Protein AF-A0AAW6ED41-F1 (afdb_monomer)

pLDDT: mean 78.86, std 17.62, range [35.34, 94.94]

Mean predicted aligned error: 12.75 Å

Ne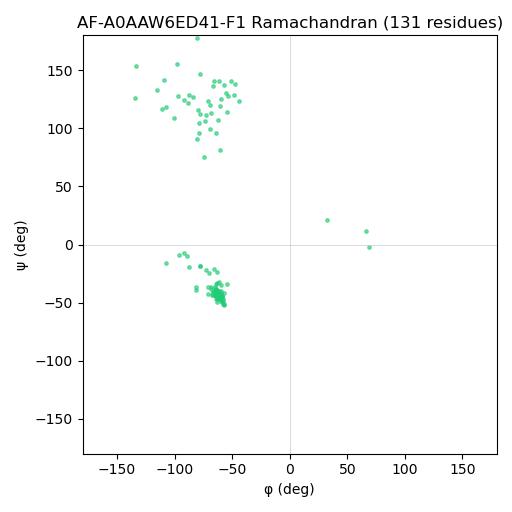arest PDB structures (foldseek):
  8qu6-assembly1_F  TM=4.668E-01  e=8.983E-01  Mycolicibacterium smegmatis MC2 155
  2f66-assembly3_A  TM=7.105E-01  e=5.025E+00  Saccharomyces cerevisiae
  6hgc-assembly1_A  TM=6.167E-01  e=3.519E+00  Drosophila melanogaster
  1us6-assembly1_A  TM=5.374E-01  e=2.945E+00  Agrobacterium tumefaciens
  4czz-assembly1_A  TM=2.402E-01  e=3.316E+00  Homo sapiens

InterPro domains:
  IPR053842 Mobilization protein NikA-like [PF21983] (11-79)

Secondary structure (DSSP, 8-state):
--PPP----------------HHHHHHHHHHHHHHT-S-HHHHHHHHHHH-------HHHHHHHHHHHHHHHHHHHHHHHHHHHHS---HHHHHHHHHHHHHHHHHHHHHHHHHHHSPPP---TTS-------

Organism: NCBI:txid1160721

Sequence (133 aa):
MKTRPKEDYEPRNIILNLRVNKEEAEWIEQKFQNSGMKSKSDFIRMMIFQGQIIKVSDNFVRDFRRKYTSVSNNINQIALRLNASGNIYAEDIAEIKNGVNVIWQQLKYFQSLLLRVKPSPTLEVLQRPKTED

Radius of gyration: 24.71 Å; Cα contacts (8 Å, |Δi|>4): 35; chains: 1; bounding box: 66×45×57 Å

Structure (mmCIF, N/CA/C/O backbone):
data_AF-A0AAW6ED41-F1
#
_entry.id   AF-A0AAW6ED41-F1
#
loop_
_atom_site.group_PDB
_atom_site.id
_atom_site.type_symbol
_atom_site.label_atom_id
_atom_site.label_alt_id
_atom_site.label_comp_id
_atom_site.label_asym_id
_atom_site.label_entity_id
_atom_site.label_seq_id
_atom_site.pdbx_PDB_ins_code
_atom_site.Cartn_x
_atom_site.Cartn_y
_atom_site.Cartn_z
_atom_site.occupancy
_atom_site.B_iso_or_equiv
_atom_site.auth_seq_id
_atom_site.auth_comp_id
_atom_site.auth_asym_id
_atom_site.auth_atom_id
_atom_site.pdbx_PDB_model_num
ATOM 1 N N . MET A 1 1 ? -40.967 29.659 17.573 1.00 38.81 1 MET A N 1
ATOM 2 C CA . MET A 1 1 ? -39.978 28.900 16.775 1.00 38.81 1 MET A CA 1
ATOM 3 C C . MET A 1 1 ? -40.465 27.466 16.648 1.00 38.81 1 MET A C 1
ATOM 5 O O . MET A 1 1 ? -40.665 26.829 17.671 1.00 38.81 1 MET A O 1
ATOM 9 N N . LYS A 1 2 ? -40.739 26.980 15.431 1.00 37.16 2 LYS A N 1
ATOM 10 C CA . LYS A 1 2 ? -41.094 25.571 15.201 1.00 37.16 2 LYS A CA 1
ATOM 11 C C . LYS A 1 2 ? -39.800 24.755 15.238 1.00 37.16 2 LYS A C 1
ATOM 13 O O . LYS A 1 2 ? -38.947 24.949 14.377 1.00 37.16 2 LYS A O 1
ATOM 18 N N . THR A 1 3 ? -39.622 23.899 16.238 1.00 44.66 3 THR A N 1
ATOM 19 C CA . THR A 1 3 ? -38.522 22.932 16.252 1.00 44.66 3 THR A CA 1
ATOM 20 C C . THR A 1 3 ? -38.803 21.864 15.193 1.00 44.66 3 THR A C 1
ATOM 22 O O . THR A 1 3 ? -39.873 21.259 15.170 1.00 44.66 3 THR A O 1
ATOM 25 N N . ARG A 1 4 ? -37.864 21.692 14.258 1.00 40.44 4 ARG A N 1
ATOM 26 C CA . ARG A 1 4 ? -37.894 20.645 13.225 1.00 40.44 4 ARG A CA 1
ATOM 27 C C . ARG A 1 4 ? -37.880 19.265 13.914 1.00 40.44 4 ARG A C 1
ATOM 29 O O . ARG A 1 4 ? -37.163 19.133 14.910 1.00 40.44 4 ARG A O 1
ATOM 36 N N . PRO A 1 5 ? -38.637 18.259 13.434 1.00 44.03 5 PRO A N 1
ATOM 37 C CA . PRO A 1 5 ? -38.603 16.922 14.019 1.00 44.03 5 PRO A CA 1
ATOM 38 C C . PRO A 1 5 ? -37.179 16.366 13.917 1.00 44.03 5 PRO A C 1
ATOM 40 O O . PRO A 1 5 ? -36.578 16.381 12.843 1.00 44.03 5 PRO A O 1
ATOM 43 N N . LYS A 1 6 ? -36.620 15.947 15.055 1.00 51.19 6 LYS A N 1
ATOM 44 C CA . LYS A 1 6 ? -35.391 15.156 15.084 1.00 51.19 6 LYS A CA 1
ATOM 45 C C . LYS A 1 6 ? -35.765 13.801 14.494 1.00 51.19 6 LYS A C 1
ATOM 47 O O . LYS A 1 6 ? -36.586 13.117 15.092 1.00 51.19 6 LYS A O 1
ATOM 52 N N . GLU A 1 7 ? -35.221 13.457 13.328 1.00 53.19 7 GLU A N 1
ATOM 53 C CA . GLU A 1 7 ? -35.193 12.061 12.878 1.00 53.19 7 GLU A CA 1
ATOM 54 C C . GLU A 1 7 ? -34.701 11.195 14.043 1.00 53.19 7 GLU A C 1
ATOM 56 O O . GLU A 1 7 ? -33.803 11.622 14.779 1.00 53.19 7 GLU A O 1
ATOM 61 N N . ASP A 1 8 ? -35.336 10.040 14.246 1.00 46.28 8 ASP A N 1
ATOM 62 C CA . ASP A 1 8 ? -35.112 9.128 15.368 1.00 46.28 8 ASP A CA 1
ATOM 63 C C . ASP A 1 8 ? -33.660 8.620 15.389 1.00 46.28 8 ASP A C 1
ATOM 65 O O . ASP A 1 8 ? -33.326 7.542 14.904 1.00 46.28 8 ASP A O 1
ATOM 69 N N . TYR A 1 9 ? -32.756 9.435 15.927 1.00 58.22 9 TYR A N 1
ATOM 70 C CA . TYR A 1 9 ? -31.359 9.081 16.102 1.00 58.22 9 TYR A CA 1
ATOM 71 C C . TYR A 1 9 ? -31.251 8.198 17.339 1.00 58.22 9 TYR A C 1
ATOM 73 O O . TYR A 1 9 ? -31.313 8.694 18.468 1.00 58.22 9 TYR A O 1
ATOM 81 N N . GLU A 1 10 ? -31.076 6.892 17.139 1.00 72.12 10 GLU A N 1
ATOM 82 C CA . GLU A 1 10 ? -30.763 5.996 18.246 1.00 72.12 10 GLU A CA 1
ATOM 83 C C . GLU A 1 10 ? -29.438 6.431 18.904 1.00 72.12 10 GLU A C 1
ATOM 85 O O . GLU A 1 10 ? -28.384 6.477 18.252 1.00 72.12 10 GLU A O 1
ATOM 90 N N . PRO A 1 11 ? -29.450 6.789 20.200 1.00 76.00 11 PRO A N 1
ATOM 91 C CA . PRO A 1 11 ? -28.243 7.206 20.890 1.00 76.00 11 PRO A CA 1
ATOM 92 C C . PRO A 1 11 ? -27.252 6.038 20.992 1.00 76.00 11 PRO A C 1
ATOM 94 O O . PRO A 1 11 ? -27.616 4.890 21.246 1.00 76.00 11 PRO A O 1
ATOM 97 N N . ARG A 1 12 ? -25.959 6.338 20.808 1.00 75.69 12 ARG A N 1
ATOM 98 C CA . ARG A 1 12 ? -24.866 5.350 20.845 1.00 75.69 12 ARG A CA 1
ATOM 99 C C . ARG A 1 12 ? -24.570 4.927 22.290 1.00 75.69 12 ARG A C 1
ATOM 101 O O . ARG A 1 12 ? -23.577 5.355 22.869 1.00 75.69 12 ARG A O 1
ATOM 108 N N . ASN A 1 13 ? -25.442 4.093 22.854 1.00 85.06 13 ASN A N 1
ATOM 109 C CA . ASN A 1 13 ? -25.407 3.671 24.261 1.00 85.06 13 ASN A CA 1
ATOM 110 C C . ASN A 1 13 ? -24.605 2.382 24.508 1.00 85.06 13 ASN A C 1
ATOM 112 O O . ASN A 1 13 ? -24.395 1.995 25.655 1.00 85.06 13 ASN A O 1
ATOM 116 N N . ILE A 1 14 ? -24.154 1.707 23.448 1.00 84.12 14 ILE A N 1
ATOM 117 C CA . ILE A 1 14 ? -23.364 0.476 23.549 1.00 84.12 14 ILE A CA 1
ATOM 118 C C . ILE A 1 14 ? -21.877 0.836 23.637 1.00 84.12 14 ILE A C 1
ATOM 120 O O . ILE A 1 14 ? -21.327 1.472 22.736 1.00 84.12 14 ILE A O 1
ATOM 124 N N . ILE A 1 15 ? -21.221 0.402 24.715 1.00 86.56 15 ILE A N 1
ATOM 125 C CA . ILE A 1 15 ? -19.785 0.597 24.943 1.00 86.56 15 ILE A CA 1
ATOM 126 C C . ILE A 1 15 ? -19.029 -0.662 24.509 1.00 86.56 15 ILE A C 1
ATOM 128 O O . ILE A 1 15 ? -19.330 -1.764 24.961 1.00 86.56 15 ILE A O 1
ATOM 132 N N . LEU A 1 16 ? -18.011 -0.490 23.662 1.00 85.12 16 LEU A N 1
ATOM 133 C CA . LEU A 1 16 ? -17.068 -1.543 23.284 1.00 85.12 16 LEU A CA 1
ATOM 134 C C . LEU A 1 16 ? -15.718 -1.272 23.953 1.00 85.12 16 LEU A C 1
ATOM 136 O O . LEU A 1 16 ? -15.087 -0.251 23.686 1.00 85.12 16 LEU A O 1
ATOM 140 N N . ASN A 1 17 ? -15.271 -2.189 24.813 1.00 89.12 17 ASN A N 1
ATOM 141 C CA . ASN A 1 17 ? -13.979 -2.088 25.492 1.00 89.12 17 ASN A CA 1
ATOM 142 C C . ASN A 1 17 ? -12.891 -2.800 24.682 1.00 89.12 17 ASN A C 1
ATOM 144 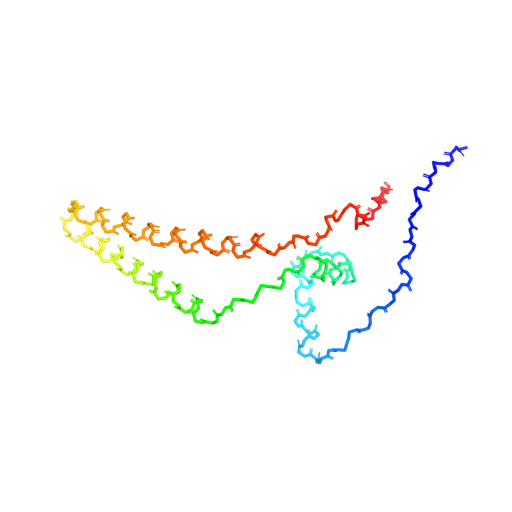O O . ASN A 1 17 ? -13.004 -3.995 24.409 1.00 89.12 17 ASN A O 1
ATOM 148 N N . LEU A 1 18 ? -11.815 -2.084 24.351 1.00 88.19 18 LEU A N 1
ATOM 149 C CA . LEU A 1 18 ? -10.636 -2.628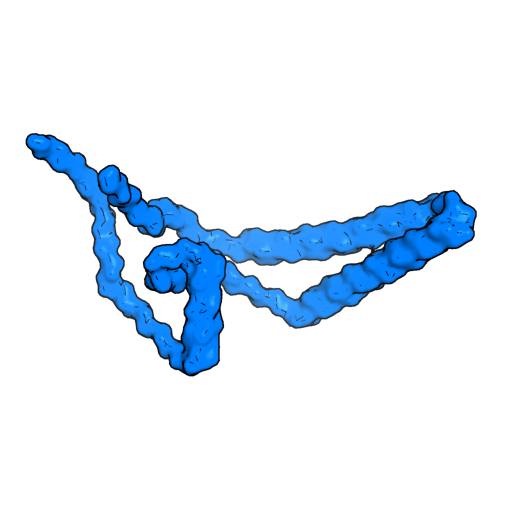 23.679 1.00 88.19 18 LEU A CA 1
AT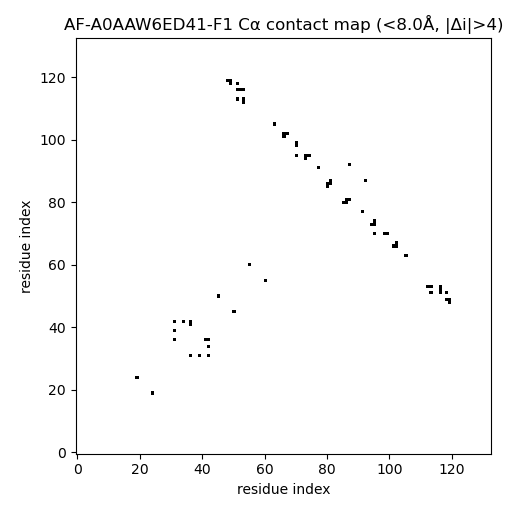OM 150 C C . LEU A 1 18 ? -9.456 -2.630 24.657 1.00 88.19 18 LEU A C 1
ATOM 152 O O . LEU A 1 18 ? -9.026 -1.573 25.115 1.00 88.19 18 LEU A O 1
ATOM 156 N N . ARG A 1 19 ? -8.938 -3.817 24.984 1.00 92.12 19 ARG A N 1
ATOM 157 C CA . ARG A 1 19 ? -7.691 -3.953 25.747 1.00 92.12 19 ARG A CA 1
ATOM 158 C C . ARG A 1 19 ? -6.521 -3.938 24.769 1.00 92.12 19 ARG A C 1
ATOM 160 O O . ARG A 1 19 ? -6.537 -4.705 23.815 1.00 92.12 19 ARG A O 1
ATOM 167 N N . VAL A 1 20 ? -5.542 -3.079 25.026 1.00 92.31 20 VAL A N 1
ATOM 168 C CA . VAL A 1 20 ? -4.322 -2.929 24.225 1.00 92.31 20 VAL A CA 1
ATOM 169 C C . VAL A 1 20 ? -3.112 -2.878 25.144 1.00 92.31 20 VAL A C 1
ATOM 171 O O . VAL A 1 20 ? -3.225 -2.472 26.305 1.00 92.31 20 VAL A O 1
ATOM 174 N N . ASN A 1 21 ? -1.957 -3.280 24.630 1.00 94.56 21 ASN A N 1
ATOM 175 C CA . ASN A 1 21 ? -0.680 -3.027 25.283 1.00 94.56 21 ASN A CA 1
ATOM 176 C C . ASN A 1 21 ? -0.190 -1.588 24.991 1.00 94.56 21 ASN A C 1
ATOM 178 O O . ASN A 1 21 ? -0.842 -0.814 24.284 1.00 94.56 21 ASN A O 1
ATOM 182 N N . LYS A 1 22 ? 0.955 -1.201 25.566 1.00 94.25 22 LYS A N 1
ATOM 183 C CA . LYS A 1 22 ? 1.493 0.161 25.420 1.00 94.25 22 LYS A CA 1
ATOM 184 C C . LYS A 1 22 ? 1.874 0.498 23.970 1.00 94.25 22 LYS A C 1
ATOM 186 O O . LYS A 1 22 ? 1.562 1.587 23.504 1.00 94.25 22 LYS A O 1
ATOM 191 N N . GLU A 1 23 ? 2.498 -0.438 23.263 1.00 93.06 23 GLU A N 1
ATOM 192 C CA . GLU A 1 23 ? 2.957 -0.256 21.880 1.00 93.06 23 GLU A CA 1
ATOM 193 C C . GLU A 1 23 ? 1.774 -0.121 20.905 1.00 93.06 23 GLU A C 1
ATOM 195 O O . GLU A 1 23 ? 1.717 0.796 20.088 1.00 93.06 23 GLU A O 1
ATOM 200 N N . GLU A 1 24 ? 0.754 -0.965 21.062 1.00 88.88 24 GLU A N 1
ATOM 201 C CA . GLU A 1 24 ? -0.495 -0.897 20.303 1.00 88.88 24 GLU A CA 1
ATOM 202 C C . GLU A 1 24 ? -1.231 0.430 20.539 1.00 88.88 24 GLU A C 1
ATOM 204 O O . GLU A 1 24 ? -1.766 1.022 19.597 1.00 88.88 24 GLU A O 1
ATOM 209 N N . ALA A 1 25 ? -1.241 0.930 21.780 1.00 91.00 25 ALA A N 1
ATOM 210 C CA . ALA A 1 25 ? -1.834 2.224 22.107 1.00 91.00 25 ALA A CA 1
ATOM 211 C C . ALA A 1 25 ? -1.103 3.389 21.417 1.00 91.00 25 ALA A C 1
ATOM 213 O O . ALA A 1 25 ? -1.764 4.302 20.912 1.00 91.00 25 ALA A O 1
ATOM 214 N N . GLU A 1 26 ? 0.231 3.340 21.355 1.00 93.19 26 GLU A N 1
ATOM 215 C CA . GLU A 1 26 ? 1.055 4.323 20.643 1.00 93.19 26 GLU A CA 1
ATOM 216 C C . GLU A 1 26 ? 0.786 4.291 19.132 1.00 93.19 26 GLU A C 1
ATOM 218 O O . GLU A 1 26 ? 0.582 5.344 18.524 1.00 93.19 26 GLU A O 1
ATOM 223 N N . TRP A 1 27 ? 0.677 3.109 18.518 1.00 91.44 27 TRP A N 1
ATOM 224 C CA . TRP A 1 27 ? 0.320 2.994 17.098 1.00 91.44 27 TRP A CA 1
ATOM 225 C C . TRP A 1 27 ? -1.077 3.533 16.790 1.00 91.44 27 TRP A C 1
ATOM 227 O O . TRP A 1 27 ? -1.270 4.205 15.774 1.00 91.44 27 TRP A O 1
ATOM 237 N N . ILE A 1 28 ? -2.064 3.256 17.649 1.00 89.88 28 ILE A N 1
ATOM 238 C CA . ILE A 1 28 ? -3.420 3.802 17.494 1.00 89.88 28 ILE A CA 1
ATOM 239 C C . ILE A 1 28 ? -3.385 5.329 17.578 1.00 89.88 28 ILE A C 1
ATOM 241 O O . ILE A 1 28 ? -4.051 5.993 16.785 1.00 89.88 28 ILE A O 1
ATOM 245 N N . GLU A 1 29 ? -2.606 5.885 18.507 1.00 90.75 29 GLU A N 1
ATOM 246 C CA . GLU A 1 29 ? -2.462 7.332 18.658 1.00 90.75 29 GLU A CA 1
ATOM 247 C C . GLU A 1 29 ? -1.810 7.967 17.429 1.00 90.75 29 GLU A C 1
ATOM 249 O O . GLU A 1 29 ? -2.354 8.915 16.873 1.00 90.75 29 GLU A O 1
ATOM 254 N N . GLN A 1 30 ? -0.714 7.399 16.924 1.00 91.81 30 GLN A N 1
ATOM 255 C CA . GLN A 1 30 ? -0.062 7.891 15.707 1.00 91.81 30 GLN A CA 1
ATOM 256 C C . GLN A 1 30 ? -1.010 7.870 14.503 1.00 91.81 30 GLN A C 1
ATOM 258 O O . GLN A 1 30 ? -1.099 8.847 13.757 1.00 91.81 30 GLN A O 1
ATOM 263 N N . LYS A 1 31 ? -1.767 6.780 14.317 1.00 89.44 31 LYS A N 1
ATOM 264 C CA . LYS A 1 31 ? -2.751 6.693 13.228 1.00 89.44 31 LYS A CA 1
ATOM 265 C C . LYS A 1 31 ? -3.889 7.695 13.396 1.00 89.44 31 LYS A C 1
ATOM 267 O O . LYS A 1 31 ? -4.347 8.251 12.400 1.00 89.44 31 LYS A O 1
ATOM 272 N N . PHE A 1 32 ? -4.324 7.941 14.629 1.00 90.25 32 PHE A N 1
ATOM 273 C CA . PHE A 1 32 ? -5.321 8.961 14.924 1.00 90.25 32 PHE A CA 1
ATOM 274 C C . PHE A 1 32 ? -4.808 10.362 14.569 1.00 90.25 32 PHE A C 1
ATOM 276 O O . PHE A 1 32 ? -5.483 11.067 13.820 1.00 90.25 32 PHE A O 1
ATOM 283 N N . GLN A 1 33 ? -3.603 10.735 15.007 1.00 90.56 33 GLN A N 1
ATOM 284 C CA . GLN A 1 33 ? -3.004 12.039 14.695 1.00 90.56 33 GLN A CA 1
ATOM 285 C C . GLN A 1 33 ? -2.848 12.246 13.182 1.00 90.56 33 GLN A C 1
ATOM 287 O O . GLN A 1 33 ? -3.249 13.278 12.646 1.00 90.56 33 GLN A O 1
ATOM 292 N N . ASN A 1 34 ? -2.383 11.219 12.466 1.00 88.38 34 ASN A N 1
ATOM 293 C CA . ASN A 1 34 ? -2.246 11.262 11.009 1.00 88.38 34 ASN A CA 1
ATOM 294 C C . ASN A 1 34 ? -3.590 11.369 10.268 1.00 88.38 34 ASN A C 1
ATOM 296 O O . ASN A 1 34 ? -3.618 11.782 9.111 1.00 88.38 34 ASN A O 1
ATOM 300 N N . SER A 1 35 ? -4.704 10.988 10.901 1.00 85.62 35 SER A N 1
ATOM 301 C CA . SER A 1 35 ? -6.029 11.032 10.275 1.00 85.62 35 SER A CA 1
ATOM 302 C C . SER A 1 35 ? -6.652 12.432 10.228 1.00 85.62 35 SER A C 1
ATOM 304 O O . SER A 1 35 ? -7.604 12.643 9.479 1.00 85.62 35 SER A O 1
ATOM 306 N N . GLY A 1 36 ? -6.171 13.374 11.050 1.00 85.62 36 GLY A N 1
ATOM 307 C CA . GLY A 1 36 ? -6.750 14.718 11.175 1.00 85.62 36 GLY A CA 1
ATOM 308 C C . GLY A 1 36 ? -8.164 14.759 11.776 1.00 85.62 36 GLY A C 1
ATOM 309 O O . GLY A 1 36 ? -8.839 15.788 11.710 1.00 85.62 36 GLY A O 1
ATOM 310 N N . MET A 1 37 ? -8.654 13.653 12.349 1.00 86.25 37 MET A N 1
ATOM 311 C CA . MET A 1 37 ? -9.987 13.590 12.950 1.00 86.25 37 MET A CA 1
ATOM 312 C C . MET A 1 37 ? -10.026 14.254 14.329 1.00 86.25 37 MET A C 1
ATOM 314 O O . MET A 1 37 ? -9.097 14.156 15.119 1.00 86.25 37 MET A O 1
ATOM 318 N N . LYS A 1 38 ? -11.163 14.874 14.668 1.00 85.69 38 LYS A N 1
ATOM 319 C CA . LYS A 1 38 ? -11.341 15.590 15.946 1.00 85.69 38 LYS A CA 1
ATOM 320 C C . LYS A 1 38 ? -11.589 14.675 17.152 1.00 85.69 38 LYS A C 1
ATOM 322 O O . LYS A 1 38 ? -11.474 15.116 18.289 1.00 85.69 38 LYS A O 1
ATOM 327 N N . SER A 1 39 ? -11.991 13.422 16.930 1.00 87.38 39 SER A N 1
ATOM 328 C CA . SER A 1 39 ? -12.335 12.487 18.006 1.00 87.38 39 SER A CA 1
ATOM 329 C C . SER A 1 39 ? -11.716 11.121 17.767 1.00 87.38 39 SER A C 1
ATOM 331 O O . SER A 1 39 ? -11.973 10.483 16.745 1.00 87.38 39 SER A O 1
ATOM 333 N N . LYS A 1 40 ? -10.978 10.631 18.766 1.00 87.06 40 LYS A N 1
ATOM 334 C CA . LYS A 1 40 ? -10.408 9.281 18.767 1.00 87.06 40 LYS A CA 1
ATOM 335 C C . LYS A 1 40 ? -11.490 8.203 18.664 1.00 87.06 40 LYS A C 1
ATOM 337 O O . LYS A 1 40 ? -11.305 7.212 17.969 1.00 87.06 40 LYS A O 1
ATOM 342 N N . SER A 1 41 ? -12.657 8.425 19.272 1.00 85.75 41 SER A N 1
ATOM 343 C CA . SER A 1 41 ? -13.804 7.516 19.162 1.00 85.75 41 SER A CA 1
ATOM 344 C C . SER A 1 41 ? -14.409 7.502 17.757 1.00 85.75 41 SER A C 1
ATOM 346 O O . SER A 1 41 ? -14.841 6.447 17.299 1.00 85.75 41 SER A O 1
ATOM 348 N N . ASP A 1 42 ? -14.449 8.650 17.068 1.00 83.88 42 ASP A N 1
ATOM 349 C CA . ASP A 1 42 ? -14.870 8.704 15.661 1.00 83.88 42 ASP A CA 1
ATOM 350 C C . ASP A 1 42 ? -13.870 7.985 14.765 1.00 83.88 42 ASP A C 1
ATOM 352 O O . ASP A 1 42 ? -14.288 7.169 13.950 1.00 83.88 42 ASP A O 1
ATOM 356 N N . PHE A 1 43 ? -12.574 8.199 14.987 1.00 87.69 43 PHE A N 1
ATOM 357 C CA . PHE A 1 43 ? -11.510 7.491 14.284 1.00 87.69 43 PHE A CA 1
ATOM 358 C C . PHE A 1 43 ? -11.598 5.974 14.468 1.00 87.69 43 PHE A C 1
ATOM 360 O O . PHE A 1 43 ? -11.643 5.242 13.485 1.00 87.69 43 PHE A O 1
ATOM 367 N N . ILE A 1 44 ? -11.699 5.491 15.709 1.00 87.31 44 ILE A N 1
ATOM 368 C CA . ILE A 1 44 ? -11.793 4.054 15.996 1.00 87.31 44 ILE A CA 1
ATOM 369 C C . ILE A 1 44 ? -13.054 3.458 15.363 1.00 87.31 44 ILE A C 1
ATOM 371 O O . ILE A 1 44 ? -12.975 2.415 14.723 1.00 87.31 44 ILE A O 1
ATOM 375 N N . ARG A 1 45 ? -14.211 4.125 15.476 1.00 84.19 45 ARG A N 1
ATOM 376 C CA . ARG A 1 45 ? -15.444 3.662 14.821 1.00 84.19 45 ARG A CA 1
ATOM 377 C C . ARG A 1 45 ? -15.296 3.634 13.306 1.00 84.19 45 ARG A C 1
ATOM 379 O O . ARG A 1 45 ? -15.674 2.644 12.692 1.00 84.19 45 ARG A O 1
ATOM 386 N N . MET A 1 46 ? -14.715 4.676 12.715 1.00 82.62 46 MET A N 1
ATOM 387 C CA . MET A 1 46 ? -14.453 4.730 11.281 1.00 82.62 46 MET A CA 1
ATOM 388 C C . MET A 1 46 ? -13.566 3.557 10.857 1.00 82.62 46 MET A C 1
ATOM 390 O O . MET A 1 46 ? -13.920 2.841 9.934 1.00 82.62 46 MET A O 1
ATOM 394 N N . MET A 1 47 ? -12.485 3.285 11.587 1.00 84.12 47 MET A N 1
ATOM 395 C CA . MET A 1 47 ? -11.585 2.167 11.304 1.00 84.12 47 MET A CA 1
ATOM 396 C C . MET A 1 47 ? -12.244 0.795 11.480 1.00 84.12 47 MET A C 1
ATOM 398 O O . MET A 1 47 ? -11.977 -0.097 10.684 1.00 84.12 47 MET A O 1
ATOM 402 N N . ILE A 1 48 ? -13.101 0.607 12.487 1.00 82.44 48 ILE A N 1
ATOM 403 C CA . ILE A 1 48 ? -13.801 -0.667 12.720 1.00 82.44 48 ILE A CA 1
ATOM 404 C C . ILE A 1 48 ? -14.875 -0.906 11.653 1.00 82.44 48 ILE A C 1
ATOM 406 O O . ILE A 1 48 ? -14.998 -2.019 11.151 1.00 82.44 48 ILE A O 1
ATOM 410 N N . PHE A 1 49 ? -15.642 0.124 11.287 1.00 76.88 49 PHE A N 1
ATOM 411 C CA . PHE A 1 49 ? -16.730 -0.014 10.317 1.00 76.88 49 PHE A CA 1
ATOM 412 C C . PHE A 1 49 ? -16.251 0.027 8.864 1.00 76.88 49 PHE A C 1
ATOM 414 O O . PHE A 1 49 ? -16.799 -0.695 8.038 1.00 76.88 49 PHE A O 1
ATOM 421 N N . GLN A 1 50 ? -15.240 0.836 8.536 1.00 70.12 50 GLN A N 1
ATOM 422 C CA . GLN A 1 50 ? -14.664 0.909 7.185 1.00 70.12 50 GLN A CA 1
ATOM 423 C C . GLN A 1 50 ? -13.545 -0.106 6.955 1.00 70.12 50 GLN A C 1
ATOM 425 O O . GLN A 1 50 ? -13.199 -0.378 5.806 1.00 70.12 50 GLN A O 1
ATOM 430 N N . GLY A 1 51 ? -12.951 -0.647 8.020 1.00 64.75 51 GLY A N 1
ATOM 431 C CA . GLY A 1 51 ? -11.829 -1.569 7.930 1.00 64.75 51 GLY A CA 1
ATOM 432 C C . GLY A 1 51 ? -12.212 -2.843 7.189 1.00 64.75 51 GLY A C 1
ATOM 433 O O . GLY A 1 51 ? -12.899 -3.709 7.721 1.00 64.75 51 GLY A O 1
ATOM 434 N N . GLN A 1 52 ? -11.725 -2.987 5.960 1.00 66.38 52 GLN A N 1
ATOM 435 C CA . GLN A 1 52 ? -11.789 -4.251 5.242 1.00 66.38 52 GLN A CA 1
ATOM 436 C C . GLN A 1 52 ? -10.667 -5.163 5.748 1.00 66.38 52 GLN A C 1
ATOM 438 O O . GLN A 1 52 ? -9.484 -4.870 5.572 1.00 66.38 52 GLN A O 1
ATOM 443 N N . ILE A 1 53 ? -11.025 -6.289 6.370 1.00 65.94 53 ILE A N 1
ATOM 444 C CA . ILE A 1 53 ? -10.049 -7.327 6.721 1.00 65.94 53 ILE A CA 1
ATOM 445 C C . ILE A 1 53 ? -9.758 -8.133 5.456 1.00 65.94 53 ILE A C 1
ATOM 447 O O . ILE A 1 53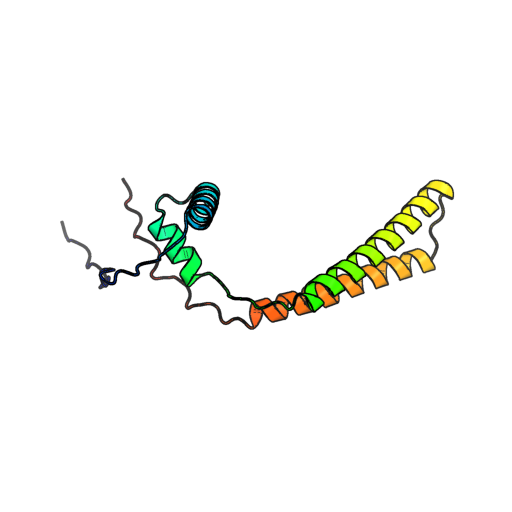 ? -10.493 -9.054 5.101 1.00 65.94 53 ILE A O 1
ATOM 451 N N . ILE A 1 54 ? -8.680 -7.777 4.761 1.00 66.31 54 ILE A N 1
ATOM 452 C CA . ILE A 1 54 ? -8.226 -8.507 3.577 1.00 66.31 54 ILE A CA 1
ATOM 453 C C . ILE A 1 54 ? -7.074 -9.411 3.994 1.00 66.31 54 ILE A C 1
ATOM 455 O O . ILE A 1 54 ? -5.961 -8.956 4.259 1.00 66.31 54 ILE A O 1
ATOM 459 N N . LYS A 1 55 ? -7.331 -10.719 4.031 1.00 68.88 55 LYS A N 1
ATOM 460 C CA . LYS A 1 55 ? -6.274 -11.708 4.241 1.00 68.88 55 LYS A CA 1
ATOM 461 C C . LYS A 1 55 ? -5.548 -11.942 2.921 1.00 68.88 55 LYS A C 1
ATOM 463 O O . LYS A 1 55 ? -5.936 -12.791 2.122 1.00 68.88 55 LYS A O 1
ATOM 468 N N . VAL A 1 56 ? -4.498 -11.167 2.685 1.00 73.00 56 VAL A N 1
ATOM 469 C CA . VAL A 1 56 ? -3.568 -11.427 1.586 1.00 73.00 56 VAL A CA 1
ATOM 470 C C . VAL A 1 56 ? -2.550 -12.454 2.071 1.00 73.00 56 VAL A C 1
ATOM 472 O O . VAL A 1 56 ? -1.940 -12.270 3.117 1.00 73.00 56 VAL A O 1
ATOM 475 N N . SER A 1 57 ? -2.365 -13.553 1.341 1.00 78.88 57 SER A N 1
ATOM 476 C CA . SER A 1 57 ? -1.296 -14.503 1.666 1.00 78.88 57 SER A CA 1
ATOM 477 C C . SER A 1 57 ? 0.076 -13.859 1.436 1.00 78.88 57 SER A C 1
ATOM 479 O O . SER A 1 57 ? 0.288 -13.283 0.366 1.00 78.88 57 SER A 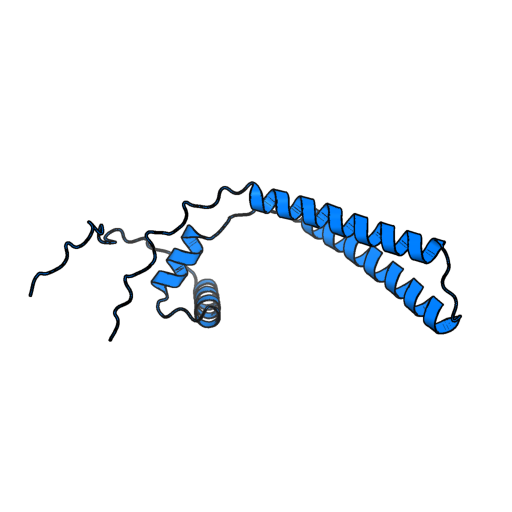O 1
ATOM 481 N N . ASP A 1 58 ? 1.029 -14.049 2.349 1.00 82.69 58 ASP A N 1
ATOM 482 C CA . ASP A 1 58 ? 2.411 -13.556 2.194 1.00 82.69 58 ASP A CA 1
ATOM 483 C C . ASP A 1 58 ? 3.063 -14.020 0.884 1.00 82.69 58 ASP A C 1
ATOM 485 O O . ASP A 1 58 ? 3.821 -13.284 0.252 1.00 82.69 58 ASP A O 1
ATOM 489 N N . ASN A 1 59 ? 2.716 -15.229 0.429 1.00 85.44 59 ASN A N 1
ATOM 490 C CA . ASN A 1 59 ? 3.169 -15.777 -0.848 1.00 85.44 59 ASN A CA 1
ATOM 491 C C . ASN A 1 59 ? 2.756 -14.885 -2.029 1.00 85.44 59 ASN A C 1
ATOM 493 O O . ASN A 1 59 ? 3.590 -14.565 -2.870 1.00 85.44 59 ASN A O 1
ATOM 497 N N . PHE A 1 60 ? 1.506 -14.414 -2.049 1.00 82.81 60 PHE A N 1
ATOM 498 C CA . PHE A 1 60 ? 1.010 -13.514 -3.091 1.00 82.81 60 PHE A CA 1
ATOM 499 C C . PHE A 1 60 ? 1.785 -12.190 -3.117 1.00 82.81 60 PHE A C 1
ATOM 501 O O . PHE A 1 60 ? 2.209 -11.749 -4.184 1.00 82.81 60 PHE A O 1
ATOM 508 N N . VAL A 1 61 ? 2.012 -11.577 -1.950 1.00 85.81 61 VAL A N 1
ATOM 509 C CA . VAL A 1 61 ? 2.761 -10.311 -1.846 1.00 85.81 61 VAL A CA 1
ATOM 510 C C . VAL A 1 61 ? 4.205 -10.500 -2.311 1.00 85.81 61 VAL A C 1
ATOM 512 O O . VAL A 1 61 ? 4.739 -9.680 -3.061 1.00 85.81 61 VAL A O 1
ATOM 515 N N . ARG A 1 62 ? 4.837 -11.608 -1.914 1.00 89.19 62 ARG A N 1
ATOM 516 C CA . ARG A 1 62 ? 6.203 -11.944 -2.323 1.00 89.19 62 ARG A CA 1
ATOM 517 C C . ARG A 1 62 ? 6.309 -12.167 -3.831 1.00 89.19 62 ARG A C 1
ATOM 519 O O . ARG A 1 62 ? 7.249 -11.670 -4.448 1.00 89.19 62 ARG A O 1
ATOM 526 N N . ASP A 1 63 ? 5.357 -12.874 -4.428 1.00 88.06 63 ASP A N 1
ATOM 527 C CA . ASP A 1 63 ? 5.361 -13.157 -5.864 1.00 88.06 63 ASP A CA 1
ATOM 528 C C . ASP A 1 63 ? 5.059 -11.908 -6.698 1.00 88.06 63 ASP A C 1
ATOM 530 O O . ASP A 1 63 ? 5.681 -11.703 -7.742 1.00 88.06 63 ASP A O 1
ATOM 534 N N . PHE A 1 64 ? 4.165 -11.036 -6.219 1.00 88.88 64 PHE A N 1
ATOM 535 C CA . PHE A 1 64 ? 3.960 -9.703 -6.787 1.00 88.88 64 PHE A CA 1
ATOM 536 C C . PHE A 1 64 ? 5.259 -8.896 -6.786 1.00 88.88 64 PHE A C 1
ATOM 538 O O . PHE A 1 64 ? 5.693 -8.416 -7.832 1.00 88.88 64 PHE A O 1
ATOM 545 N N . ARG A 1 65 ? 5.937 -8.822 -5.633 1.00 91.00 65 ARG A N 1
ATOM 546 C CA . ARG A 1 65 ? 7.208 -8.100 -5.506 1.00 91.00 65 ARG A CA 1
ATOM 547 C C . ARG A 1 65 ? 8.271 -8.643 -6.459 1.00 91.00 65 ARG A C 1
ATOM 549 O O . ARG A 1 65 ? 8.936 -7.858 -7.124 1.00 91.00 65 ARG A O 1
ATOM 556 N N . ARG A 1 66 ? 8.413 -9.969 -6.563 1.00 92.06 66 ARG A N 1
ATOM 557 C CA . ARG A 1 66 ? 9.372 -10.613 -7.479 1.00 92.06 66 ARG A CA 1
ATOM 558 C C . ARG A 1 66 ? 9.124 -10.226 -8.936 1.00 92.06 66 ARG A C 1
ATOM 560 O O . ARG A 1 66 ? 10.058 -9.815 -9.620 1.00 92.06 66 ARG A O 1
ATOM 567 N N . LYS A 1 67 ? 7.875 -10.329 -9.398 1.00 90.56 67 LYS A N 1
ATOM 568 C CA . LYS A 1 67 ? 7.496 -9.972 -10.773 1.00 90.56 67 LYS A CA 1
ATOM 569 C C . LYS A 1 67 ? 7.708 -8.488 -11.047 1.00 90.56 67 LYS A C 1
ATOM 571 O O . LYS A 1 67 ? 8.304 -8.148 -12.064 1.00 90.56 67 LYS A O 1
ATOM 576 N N . TYR A 1 68 ? 7.300 -7.626 -10.118 1.00 93.25 68 TYR A N 1
ATOM 577 C CA . TYR A 1 68 ? 7.531 -6.188 -10.208 1.00 93.25 68 TYR A CA 1
ATOM 578 C C . TYR A 1 68 ? 9.023 -5.859 -10.344 1.00 93.25 68 TYR A C 1
ATOM 580 O O . TYR A 1 68 ? 9.413 -5.192 -11.296 1.00 93.25 68 TYR A O 1
ATOM 588 N N . THR A 1 69 ? 9.872 -6.387 -9.454 1.00 94.38 69 THR A N 1
ATOM 589 C CA . THR A 1 69 ? 11.323 -6.151 -9.503 1.00 94.38 69 THR A CA 1
ATOM 590 C C . THR A 1 69 ? 11.941 -6.641 -10.810 1.00 94.38 69 THR A C 1
ATOM 592 O O . THR A 1 69 ? 12.784 -5.949 -11.372 1.00 94.38 69 THR A O 1
ATOM 595 N N . SER A 1 70 ? 11.505 -7.792 -11.329 1.00 92.81 70 SER A N 1
ATOM 596 C CA . SER A 1 70 ? 11.968 -8.280 -12.632 1.00 92.81 70 SER A CA 1
ATOM 597 C C . SER A 1 70 ? 11.627 -7.300 -13.755 1.00 92.81 70 SER A C 1
ATOM 599 O O . SER A 1 70 ? 12.500 -6.961 -14.546 1.00 92.81 70 SER A O 1
ATOM 601 N N . VAL A 1 71 ? 10.388 -6.800 -13.805 1.00 93.12 71 VAL A N 1
ATOM 602 C CA . VAL A 1 71 ? 9.969 -5.823 -14.823 1.00 93.12 71 VAL A CA 1
ATOM 603 C C . VAL A 1 71 ? 10.751 -4.516 -14.686 1.00 93.12 71 VAL A C 1
ATOM 605 O O . VAL A 1 71 ? 11.242 -3.994 -15.683 1.00 93.12 71 VAL A O 1
ATOM 608 N N . SER A 1 72 ? 10.926 -4.004 -13.464 1.00 93.62 72 SER A N 1
ATOM 609 C CA . SER A 1 72 ? 11.720 -2.794 -13.216 1.00 93.62 72 SER A CA 1
ATOM 610 C C . SER A 1 72 ? 13.169 -2.948 -13.678 1.00 93.62 72 SER A C 1
ATOM 612 O O . SER A 1 72 ? 13.707 -2.039 -14.306 1.00 93.62 72 SER A O 1
ATOM 614 N N . ASN A 1 73 ? 13.789 -4.100 -13.411 1.00 94.94 73 ASN A N 1
ATOM 615 C CA . ASN A 1 73 ? 15.158 -4.377 -13.837 1.00 94.94 73 ASN A CA 1
ATOM 616 C C . ASN A 1 73 ? 15.274 -4.426 -15.362 1.00 94.94 73 ASN A C 1
ATOM 618 O O . ASN A 1 73 ? 16.197 -3.828 -15.912 1.00 94.94 73 ASN A O 1
ATOM 622 N N . ASN A 1 74 ? 14.334 -5.083 -16.041 1.00 91.44 74 ASN A N 1
ATOM 623 C CA . ASN A 1 74 ? 14.337 -5.183 -17.499 1.00 91.44 74 ASN A CA 1
ATOM 624 C C . ASN A 1 74 ? 14.164 -3.802 -18.153 1.00 91.44 74 ASN A C 1
ATOM 626 O O . ASN A 1 74 ? 14.937 -3.432 -19.033 1.00 91.44 74 ASN A O 1
ATOM 630 N N . ILE A 1 75 ? 13.232 -2.981 -17.654 1.00 92.75 75 ILE A N 1
ATOM 631 C CA . ILE A 1 75 ? 13.051 -1.597 -18.124 1.00 92.75 75 ILE A CA 1
ATOM 632 C C . ILE A 1 75 ? 14.320 -0.767 -17.892 1.00 92.75 75 ILE A C 1
ATOM 634 O O . ILE A 1 75 ? 14.737 -0.016 -18.772 1.00 92.75 75 ILE A O 1
ATOM 638 N N . ASN A 1 76 ? 14.969 -0.918 -16.734 1.00 94.12 76 ASN A N 1
ATOM 639 C CA . ASN A 1 76 ? 16.210 -0.206 -16.437 1.00 94.12 76 ASN A CA 1
ATOM 640 C C . ASN A 1 76 ? 17.352 -0.608 -17.385 1.00 94.12 76 ASN A C 1
ATOM 642 O O . ASN A 1 76 ? 18.119 0.243 -17.825 1.00 94.12 76 ASN A O 1
ATOM 646 N N . GLN A 1 77 ? 17.448 -1.889 -17.748 1.00 91.62 77 GLN A N 1
ATOM 647 C CA . GLN A 1 77 ? 18.428 -2.356 -18.733 1.00 91.62 77 GLN A CA 1
ATOM 648 C C . GLN A 1 77 ? 18.176 -1.757 -20.119 1.00 91.62 77 GLN A C 1
ATOM 650 O O . GLN A 1 77 ? 19.128 -1.341 -20.780 1.00 91.62 77 GLN A O 1
ATOM 655 N N . ILE A 1 78 ? 16.913 -1.669 -20.544 1.00 91.50 78 ILE A N 1
ATOM 656 C CA . ILE A 1 78 ? 16.536 -1.021 -21.807 1.00 91.50 78 ILE A CA 1
ATOM 657 C C . ILE A 1 78 ? 16.913 0.462 -21.775 1.00 91.50 78 ILE A C 1
ATOM 659 O O . ILE A 1 78 ? 17.527 0.956 -22.716 1.00 91.50 78 ILE A O 1
ATOM 663 N N . ALA A 1 79 ? 16.624 1.164 -20.676 1.00 92.44 79 ALA A N 1
ATOM 664 C CA . ALA A 1 79 ? 16.981 2.572 -20.519 1.00 92.44 79 ALA A CA 1
ATOM 665 C C . ALA A 1 79 ? 18.502 2.797 -20.585 1.00 92.44 79 ALA A C 1
ATOM 667 O O . ALA A 1 79 ? 18.965 3.688 -21.293 1.00 92.44 79 ALA A O 1
ATOM 668 N N . LEU A 1 80 ? 19.294 1.963 -19.902 1.00 93.19 80 LEU A N 1
ATOM 669 C CA . LEU A 1 80 ? 20.757 2.022 -19.970 1.00 93.19 80 LEU A CA 1
ATOM 670 C C . LEU A 1 80 ? 21.273 1.776 -21.393 1.00 93.19 80 LEU A C 1
ATOM 672 O O . LEU A 1 80 ? 22.157 2.494 -21.858 1.00 93.19 80 LEU A O 1
ATOM 676 N N . ARG A 1 81 ? 20.709 0.792 -22.101 1.00 90.31 81 ARG A N 1
ATOM 677 C CA . ARG A 1 81 ? 21.092 0.472 -23.482 1.00 90.31 81 ARG A CA 1
ATOM 678 C C . ARG A 1 81 ? 20.728 1.593 -24.452 1.00 90.31 81 ARG A C 1
ATOM 680 O O . ARG A 1 81 ? 21.538 1.924 -25.318 1.00 90.31 81 ARG A O 1
ATOM 687 N N . LEU A 1 82 ? 19.553 2.196 -24.285 1.00 91.31 82 LEU A N 1
ATOM 688 C CA . LEU A 1 82 ? 19.118 3.362 -25.048 1.00 91.31 82 LEU A CA 1
ATOM 689 C C . LEU A 1 82 ? 20.062 4.545 -24.815 1.00 91.31 82 LEU A C 1
ATOM 691 O O . LEU A 1 82 ? 20.520 5.154 -25.774 1.00 91.31 82 LEU A O 1
ATOM 695 N N . ASN A 1 83 ? 20.418 4.821 -23.559 1.00 90.88 83 ASN A N 1
ATOM 696 C CA . ASN A 1 83 ? 21.352 5.895 -23.218 1.00 90.88 83 ASN A CA 1
ATOM 697 C C . ASN A 1 83 ? 22.755 5.663 -23.801 1.00 90.88 83 ASN A C 1
ATOM 699 O O . ASN A 1 83 ? 23.436 6.622 -24.148 1.00 90.88 83 ASN A O 1
ATOM 703 N N . ALA A 1 84 ? 23.189 4.404 -23.909 1.00 90.31 84 ALA A N 1
ATOM 704 C CA . ALA A 1 84 ? 24.503 4.055 -24.443 1.00 90.31 84 ALA A CA 1
ATOM 705 C C . ALA A 1 84 ? 24.560 4.036 -25.980 1.00 90.31 84 ALA A C 1
ATOM 707 O O . ALA A 1 84 ? 25.568 4.433 -26.557 1.00 90.31 84 ALA A O 1
ATOM 708 N N . SER A 1 85 ? 23.512 3.541 -26.646 1.00 88.56 85 SER A N 1
ATOM 709 C CA . SER A 1 85 ? 23.517 3.286 -28.097 1.00 88.56 85 SER A CA 1
ATOM 710 C C . SER A 1 85 ? 22.684 4.270 -28.919 1.00 88.56 85 SER A C 1
ATOM 712 O O . SER A 1 85 ? 22.821 4.302 -30.137 1.00 88.56 85 SER A O 1
ATOM 714 N N . GLY A 1 86 ? 21.799 5.042 -28.282 1.00 87.75 86 GLY A N 1
ATOM 715 C CA . GLY A 1 86 ? 20.839 5.925 -28.950 1.00 87.75 86 GLY A CA 1
ATOM 716 C C . GLY A 1 86 ? 19.726 5.200 -29.716 1.00 87.75 86 GLY A C 1
ATOM 717 O O . GLY A 1 86 ? 18.840 5.855 -30.257 1.00 87.75 86 GLY A O 1
ATOM 718 N N . ASN A 1 87 ? 19.744 3.865 -29.747 1.00 87.50 87 ASN A N 1
ATOM 719 C CA . ASN A 1 87 ? 18.817 3.048 -30.520 1.00 87.50 87 ASN A CA 1
ATOM 720 C C . ASN A 1 87 ? 17.839 2.312 -29.603 1.00 87.50 87 ASN A C 1
ATOM 722 O O . ASN A 1 87 ? 18.214 1.810 -28.543 1.00 87.50 87 ASN A O 1
ATOM 726 N N . ILE A 1 88 ? 16.588 2.217 -30.053 1.00 88.88 88 ILE A N 1
ATOM 727 C CA . ILE A 1 88 ? 15.552 1.383 -29.442 1.00 88.88 88 ILE A CA 1
ATOM 728 C C . ILE A 1 88 ? 15.154 0.284 -30.422 1.00 88.88 88 ILE A C 1
ATOM 730 O O . ILE A 1 88 ? 14.911 0.555 -31.599 1.00 88.88 88 ILE A O 1
ATOM 734 N N . TYR A 1 89 ? 15.087 -0.952 -29.935 1.00 88.81 89 TYR A N 1
ATOM 735 C CA . TYR A 1 89 ? 14.716 -2.101 -30.752 1.00 88.81 89 TYR A CA 1
ATOM 736 C C . TYR A 1 89 ? 13.233 -2.448 -30.573 1.00 88.81 89 TYR A C 1
ATOM 738 O O . TYR A 1 89 ? 12.615 -2.138 -29.549 1.00 88.81 89 TYR A O 1
ATOM 746 N N . ALA A 1 90 ? 12.634 -3.100 -31.571 1.00 90.75 90 ALA A N 1
ATOM 747 C CA . ALA A 1 90 ? 11.233 -3.517 -31.496 1.00 90.75 90 ALA A CA 1
ATOM 748 C C . ALA A 1 90 ? 11.002 -4.507 -30.339 1.00 90.75 90 ALA A C 1
ATOM 750 O O . ALA A 1 90 ? 9.954 -4.484 -29.690 1.00 90.75 90 ALA A O 1
ATOM 751 N N . GLU A 1 91 ? 12.011 -5.325 -30.047 1.00 89.62 91 GLU A N 1
ATOM 752 C CA . GLU A 1 91 ? 12.069 -6.273 -28.940 1.00 89.62 91 GLU A CA 1
ATOM 753 C C . GLU A 1 91 ? 12.000 -5.564 -27.583 1.00 89.62 91 GLU A C 1
ATOM 755 O O . GLU A 1 91 ? 11.243 -5.994 -26.715 1.00 89.62 91 GLU A O 1
ATOM 760 N N . ASP A 1 92 ? 12.698 -4.435 -27.420 1.00 90.12 92 ASP A N 1
ATOM 761 C CA . ASP A 1 92 ? 12.675 -3.647 -26.181 1.00 90.12 92 ASP A CA 1
ATOM 762 C C . ASP A 1 92 ? 11.265 -3.086 -25.919 1.00 90.12 92 ASP A C 1
ATOM 764 O O . ASP A 1 92 ? 10.739 -3.136 -24.805 1.00 90.12 92 ASP A O 1
ATOM 768 N N . ILE A 1 93 ? 10.596 -2.601 -26.972 1.00 90.50 93 ILE A N 1
ATOM 769 C CA . ILE A 1 93 ? 9.211 -2.113 -26.891 1.00 90.50 93 ILE A CA 1
ATOM 770 C C . ILE A 1 93 ? 8.253 -3.261 -26.546 1.00 90.50 93 ILE A C 1
ATOM 772 O O . ILE A 1 93 ? 7.318 -3.077 -25.759 1.00 90.50 93 ILE A O 1
ATOM 776 N N . ALA A 1 94 ? 8.463 -4.446 -27.125 1.00 93.25 94 ALA A N 1
ATOM 777 C CA . ALA A 1 94 ? 7.675 -5.634 -26.815 1.00 93.25 94 ALA A CA 1
ATOM 778 C C . ALA A 1 94 ? 7.869 -6.077 -25.356 1.00 93.25 94 ALA A C 1
ATOM 780 O O . ALA A 1 94 ? 6.894 -6.396 -24.673 1.00 93.25 94 ALA A O 1
ATOM 781 N N . GLU A 1 95 ? 9.099 -6.032 -24.849 1.00 91.62 95 GLU A N 1
ATOM 782 C CA . GLU A 1 95 ? 9.431 -6.371 -23.468 1.00 91.62 95 GLU A CA 1
ATOM 783 C C . GLU A 1 95 ? 8.791 -5.401 -22.465 1.00 91.62 95 GLU A C 1
ATOM 785 O O . GLU A 1 95 ? 8.166 -5.844 -21.497 1.00 91.62 95 GLU A O 1
ATOM 790 N N . ILE A 1 96 ? 8.826 -4.091 -22.738 1.00 92.44 96 ILE A N 1
ATOM 791 C CA . ILE A 1 96 ? 8.124 -3.083 -21.926 1.00 92.44 96 ILE A CA 1
ATOM 792 C C . ILE A 1 96 ? 6.617 -3.366 -21.903 1.00 92.44 96 ILE A C 1
ATOM 794 O O . ILE A 1 96 ? 6.008 -3.402 -20.830 1.00 92.44 96 ILE A O 1
ATOM 798 N N . LYS A 1 97 ? 6.000 -3.606 -23.069 1.00 93.94 97 LYS A N 1
ATOM 799 C CA . LYS A 1 97 ? 4.562 -3.917 -23.168 1.00 93.94 97 LYS A CA 1
ATOM 800 C C . LYS A 1 97 ? 4.196 -5.172 -22.375 1.00 93.94 97 LYS A C 1
ATOM 802 O O . LYS A 1 97 ? 3.190 -5.174 -21.661 1.00 93.94 97 LYS A O 1
ATOM 807 N N . ASN A 1 98 ? 5.020 -6.214 -22.459 1.00 93.62 98 ASN A N 1
ATOM 808 C CA . ASN A 1 98 ? 4.836 -7.442 -21.691 1.00 93.62 98 ASN A CA 1
ATOM 809 C C . ASN A 1 98 ? 4.943 -7.181 -20.184 1.00 93.62 98 ASN A C 1
ATOM 811 O O . ASN A 1 98 ? 4.068 -7.611 -19.430 1.00 93.62 98 ASN A O 1
ATOM 815 N N . GLY A 1 99 ? 5.952 -6.427 -19.744 1.00 92.31 99 GLY A N 1
ATOM 816 C CA . GLY A 1 99 ? 6.129 -6.063 -18.339 1.00 92.31 99 GLY A CA 1
ATOM 817 C C . GLY A 1 99 ? 4.946 -5.274 -17.772 1.00 92.31 99 GLY A C 1
ATOM 818 O O . GLY A 1 99 ? 4.429 -5.610 -16.703 1.00 92.31 99 GLY A O 1
ATOM 819 N N . VAL A 1 100 ? 4.449 -4.284 -18.521 1.00 92.44 100 VAL A N 1
ATOM 820 C CA . VAL A 1 100 ? 3.249 -3.513 -18.154 1.00 92.44 100 VAL A CA 1
ATOM 821 C C . VAL A 1 100 ? 2.028 -4.425 -18.028 1.00 92.44 100 VAL A C 1
ATOM 823 O O . VAL A 1 100 ? 1.286 -4.318 -17.051 1.00 92.44 100 VAL A O 1
ATOM 826 N N . ASN A 1 101 ? 1.832 -5.361 -18.961 1.00 94.44 101 ASN A N 1
ATOM 827 C CA . ASN A 1 101 ? 0.712 -6.299 -18.900 1.00 94.44 101 ASN A CA 1
ATOM 828 C C . ASN A 1 101 ? 0.799 -7.215 -17.666 1.00 94.44 101 ASN A C 1
ATOM 830 O O . ASN A 1 101 ? -0.200 -7.412 -16.977 1.00 94.44 101 ASN A O 1
ATOM 834 N N . VAL A 1 102 ? 1.991 -7.722 -17.326 1.00 90.75 102 VAL A N 1
ATOM 835 C CA . VAL A 1 102 ? 2.196 -8.540 -16.118 1.00 90.75 102 VAL A CA 1
ATOM 836 C C . VAL A 1 102 ? 1.789 -7.773 -14.859 1.00 90.75 102 VAL A C 1
ATOM 838 O O . VAL A 1 102 ? 1.019 -8.298 -14.051 1.00 90.75 102 VAL A O 1
ATOM 841 N N . ILE A 1 103 ? 2.248 -6.527 -14.707 1.00 91.69 103 ILE A N 1
ATOM 842 C CA . ILE A 1 103 ? 1.884 -5.677 -13.563 1.00 91.69 103 ILE A CA 1
ATOM 843 C C . ILE A 1 103 ? 0.370 -5.421 -13.548 1.00 91.69 103 ILE A C 1
ATOM 845 O O . ILE A 1 103 ? -0.278 -5.576 -12.511 1.00 91.69 103 ILE A O 1
ATOM 849 N N . TRP A 1 104 ? -0.212 -5.092 -14.702 1.00 92.19 104 TRP A N 1
ATOM 850 C CA . TRP A 1 104 ? -1.636 -4.792 -14.838 1.00 92.19 104 TRP A CA 1
ATOM 851 C C . TRP A 1 104 ? -2.539 -5.961 -14.430 1.00 92.19 104 TRP A C 1
ATOM 853 O O . TRP A 1 104 ? -3.515 -5.767 -13.704 1.00 92.19 104 TRP A O 1
ATOM 863 N N . GLN A 1 105 ? -2.201 -7.189 -14.832 1.00 91.44 105 GLN A N 1
ATOM 864 C CA . GLN A 1 105 ? -2.958 -8.382 -14.437 1.00 91.44 105 GLN A CA 1
ATOM 865 C C . GLN A 1 105 ? -2.909 -8.615 -12.924 1.00 91.44 105 GLN A C 1
ATOM 867 O O . GLN A 1 105 ? -3.924 -8.957 -12.313 1.00 91.44 105 GLN A O 1
ATOM 872 N N . GLN A 1 106 ? -1.755 -8.388 -12.290 1.00 87.75 106 GLN A N 1
ATOM 873 C CA . GLN A 1 106 ? -1.650 -8.528 -10.838 1.00 87.75 106 GLN A CA 1
ATOM 874 C C . GLN A 1 106 ? -2.432 -7.447 -10.089 1.00 87.75 106 GLN A C 1
ATOM 876 O O . GLN A 1 106 ? -3.080 -7.759 -9.088 1.00 87.75 106 GLN A O 1
ATOM 881 N N . LEU A 1 107 ? -2.434 -6.210 -10.592 1.00 87.88 107 LEU A N 1
ATOM 882 C CA . LEU A 1 107 ? -3.247 -5.126 -10.039 1.00 87.88 107 LEU A CA 1
ATOM 883 C C . LEU A 1 107 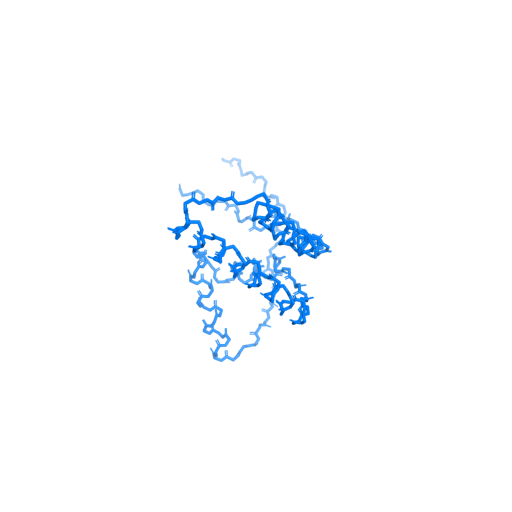? -4.744 -5.424 -10.156 1.00 87.88 107 LEU A C 1
ATOM 885 O O . LEU A 1 107 ? -5.466 -5.271 -9.174 1.00 87.88 107 LEU A O 1
ATOM 889 N N . LYS A 1 108 ? -5.208 -5.927 -11.306 1.00 90.06 108 LYS A N 1
ATOM 890 C CA . LYS A 1 108 ? -6.603 -6.364 -11.483 1.00 90.06 108 LYS A CA 1
ATOM 891 C C . LYS A 1 108 ? -6.992 -7.471 -10.512 1.00 90.06 108 LYS A C 1
ATOM 893 O O . LYS A 1 108 ? -8.072 -7.429 -9.927 1.00 90.06 108 LYS A O 1
ATOM 898 N N . TYR A 1 109 ? -6.114 -8.453 -10.315 1.00 86.12 109 TYR A N 1
ATOM 899 C CA . TYR A 1 109 ? -6.359 -9.510 -9.342 1.00 86.12 109 TYR A CA 1
ATOM 900 C C . TYR A 1 109 ? -6.457 -8.944 -7.920 1.00 86.12 109 TYR A C 1
ATOM 902 O O . TYR A 1 109 ? -7.418 -9.247 -7.212 1.00 86.12 109 TYR A O 1
ATOM 910 N N . PHE A 1 110 ? -5.530 -8.069 -7.521 1.00 83.88 110 PHE A N 1
ATOM 911 C CA . PHE A 1 110 ? -5.579 -7.413 -6.215 1.00 83.88 110 PHE A CA 1
ATOM 912 C C . PHE A 1 110 ? -6.862 -6.593 -6.038 1.00 83.88 110 PHE A C 1
ATOM 914 O O . PHE A 1 110 ? -7.562 -6.758 -5.044 1.00 83.88 110 PHE A O 1
ATOM 921 N N . GLN A 1 111 ? -7.243 -5.798 -7.040 1.00 83.19 111 GLN A N 1
ATOM 922 C CA . GLN A 1 111 ? -8.504 -5.060 -7.056 1.00 83.19 111 GLN A CA 1
ATOM 923 C C . GLN A 1 111 ? -9.710 -5.996 -6.896 1.00 83.19 111 GLN A C 1
ATOM 925 O O . GLN A 1 111 ? -10.620 -5.697 -6.128 1.00 83.19 111 GLN A O 1
ATOM 930 N N . SER A 1 112 ? -9.711 -7.158 -7.554 1.00 83.00 112 SER A N 1
ATOM 931 C CA . SER A 1 112 ? -10.784 -8.144 -7.390 1.00 83.00 112 SER A CA 1
ATOM 932 C C . SER A 1 112 ? -10.860 -8.710 -5.967 1.00 83.00 112 SER A C 1
ATOM 934 O O . SER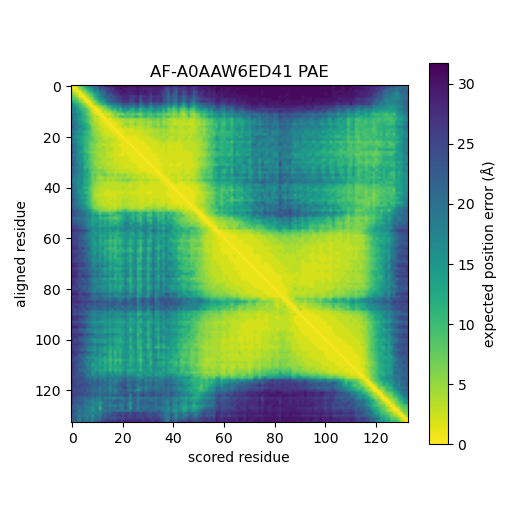 A 1 112 ? -11.959 -8.957 -5.474 1.00 83.00 112 SER A O 1
ATOM 936 N N . LEU A 1 113 ? -9.723 -8.873 -5.277 1.00 79.50 113 LEU A N 1
ATOM 937 C CA . LEU A 1 113 ? -9.701 -9.274 -3.867 1.00 79.50 113 LEU A CA 1
ATOM 938 C C . LEU A 1 113 ? -10.303 -8.190 -2.970 1.00 79.50 113 LEU A C 1
ATOM 940 O O . LEU A 1 113 ? -11.077 -8.522 -2.075 1.00 79.50 113 LEU A O 1
ATOM 944 N N . LEU A 1 114 ? -10.001 -6.916 -3.239 1.00 74.94 114 LEU A N 1
ATOM 945 C CA . LEU A 1 114 ? -10.585 -5.785 -2.511 1.00 74.94 114 LEU A CA 1
ATOM 946 C C . LEU A 1 114 ? -12.105 -5.708 -2.708 1.00 74.94 114 LEU A C 1
ATOM 948 O O . LEU A 1 114 ? -12.846 -5.527 -1.748 1.00 74.94 114 LEU A O 1
ATOM 952 N N . LEU A 1 115 ? -12.580 -5.903 -3.942 1.00 71.81 115 LEU A N 1
ATOM 953 C CA . LEU A 1 115 ? -14.004 -5.825 -4.292 1.00 71.81 115 LEU A CA 1
ATOM 954 C C . LEU A 1 115 ? -14.832 -7.018 -3.783 1.00 71.81 115 LEU A C 1
ATOM 956 O O . LEU A 1 115 ? -16.047 -6.902 -3.643 1.00 71.81 115 LEU A O 1
ATOM 960 N N . ARG A 1 116 ? -14.203 -8.170 -3.507 1.00 67.00 116 ARG A N 1
ATOM 961 C CA . ARG A 1 116 ? -14.874 -9.335 -2.895 1.00 67.00 116 ARG A CA 1
ATOM 962 C C . ARG A 1 116 ? -15.237 -9.107 -1.435 1.00 67.00 116 ARG A C 1
ATOM 964 O O . ARG A 1 116 ? -16.153 -9.757 -0.930 1.00 67.00 116 ARG A O 1
ATOM 971 N N . VAL A 1 117 ? -14.534 -8.210 -0.751 1.00 64.12 117 VAL A N 1
ATOM 972 C CA . VAL A 1 117 ? -14.928 -7.796 0.589 1.00 64.12 117 VAL A CA 1
ATOM 973 C C . VAL A 1 117 ? -16.146 -6.898 0.422 1.00 64.12 117 VAL A C 1
ATOM 975 O O . VAL A 1 117 ? -16.023 -5.770 -0.054 1.00 64.12 117 VAL A O 1
ATOM 978 N N . LYS A 1 118 ? -17.336 -7.414 0.767 1.00 53.31 118 LYS A N 1
ATOM 979 C CA . LYS A 1 118 ? -18.559 -6.602 0.780 1.00 53.31 118 LYS A CA 1
ATOM 980 C C . LYS A 1 118 ? -18.251 -5.311 1.546 1.00 53.31 118 LYS A C 1
ATOM 982 O O . LYS A 1 118 ? -17.713 -5.411 2.653 1.00 53.31 118 LYS A O 1
ATOM 987 N N . PRO A 1 119 ? -18.545 -4.122 0.993 1.00 52.78 119 PRO A N 1
ATOM 988 C CA . PRO A 1 119 ? -18.476 -2.917 1.795 1.00 52.78 119 PRO A CA 1
ATOM 989 C C . PRO A 1 119 ? -19.383 -3.136 3.007 1.00 52.78 119 PRO A C 1
ATOM 991 O O . PRO A 1 119 ? -20.522 -3.589 2.865 1.00 52.78 119 PRO A O 1
ATOM 994 N N . SER A 1 120 ? -18.858 -2.866 4.201 1.00 45.97 120 SER A N 1
ATOM 995 C CA . SER A 1 120 ? -19.717 -2.668 5.367 1.00 45.97 120 SER A CA 1
ATOM 996 C C . SER A 1 120 ? -20.785 -1.635 4.978 1.00 45.97 120 SER A C 1
ATOM 998 O O . SER A 1 120 ? -20.439 -0.706 4.240 1.00 45.97 120 SER A O 1
ATOM 1000 N N . PRO A 1 121 ? -22.056 -1.789 5.395 1.00 48.38 121 PRO A N 1
ATOM 1001 C CA . PRO A 1 121 ? -23.145 -0.909 4.977 1.00 48.38 121 PRO A CA 1
ATOM 1002 C C . PRO A 1 121 ? -22.725 0.565 5.028 1.00 48.38 121 PRO A C 1
ATOM 1004 O O . PRO A 1 121 ? -22.244 1.048 6.056 1.00 48.38 121 PRO A O 1
ATOM 1007 N N . THR A 1 122 ? -22.847 1.260 3.896 1.00 46.38 122 THR A N 1
ATOM 1008 C CA . THR A 1 122 ? -22.395 2.644 3.728 1.00 46.38 122 THR A CA 1
ATOM 1009 C C . THR A 1 122 ? -23.178 3.590 4.645 1.00 46.38 122 THR A C 1
ATOM 1011 O O . THR A 1 122 ? -24.282 4.006 4.332 1.00 46.38 122 THR A O 1
ATOM 1014 N N . LEU A 1 123 ? -22.602 3.878 5.810 1.00 46.50 123 LEU A N 1
ATOM 1015 C CA . LEU A 1 123 ? -22.314 5.182 6.432 1.00 46.50 123 LEU A CA 1
ATOM 1016 C C . LEU A 1 123 ? -23.210 6.427 6.229 1.00 46.50 123 LEU A C 1
ATOM 1018 O O . LEU A 1 123 ? -22.741 7.519 6.543 1.00 46.50 123 LEU A O 1
ATOM 1022 N N . GLU A 1 124 ? -24.481 6.335 5.843 1.00 47.50 124 GLU A N 1
ATOM 1023 C CA . GLU A 1 124 ? -25.391 7.490 6.009 1.00 47.50 124 GLU A CA 1
ATOM 1024 C C . GLU A 1 124 ? -25.579 7.854 7.502 1.00 47.50 124 GLU A C 1
ATOM 1026 O O . GLU A 1 124 ? -25.784 9.010 7.854 1.00 47.50 124 GLU A O 1
ATOM 1031 N N . VAL A 1 125 ? -25.361 6.899 8.415 1.00 49.84 125 VAL A N 1
ATOM 1032 C CA . VAL A 1 125 ? -25.637 7.029 9.862 1.00 49.84 125 VAL A CA 1
ATOM 1033 C C . VAL A 1 125 ? -24.459 7.599 10.686 1.00 49.84 125 VAL A C 1
ATOM 1035 O O . VAL A 1 125 ? -24.604 7.916 11.870 1.00 49.84 125 VAL A O 1
ATOM 1038 N N . LEU A 1 126 ? -23.251 7.735 10.114 1.00 45.19 126 LEU A N 1
ATOM 1039 C CA . LEU A 1 126 ? -22.071 8.196 10.877 1.00 45.19 126 LEU A CA 1
ATOM 1040 C C . LEU A 1 126 ? -21.769 9.692 10.766 1.00 45.19 126 LEU A C 1
ATOM 1042 O O . LEU A 1 126 ? -20.941 10.184 11.540 1.00 45.19 126 LEU A O 1
ATOM 1046 N N . GLN A 1 127 ? -22.442 10.427 9.882 1.00 44.88 127 GLN A N 1
ATOM 1047 C CA . GLN A 1 127 ? -22.323 11.880 9.856 1.00 44.88 127 GLN A CA 1
ATOM 1048 C C . GLN A 1 127 ? -23.073 12.450 11.066 1.00 44.88 127 GLN A C 1
ATOM 1050 O O . GLN A 1 127 ? -24.295 12.369 11.150 1.00 44.88 127 GLN A O 1
ATOM 1055 N N . ARG A 1 128 ? -22.346 13.026 12.036 1.00 48.03 128 ARG A N 1
ATOM 1056 C CA . ARG A 1 128 ? -22.991 13.949 12.980 1.00 48.03 128 ARG A CA 1
ATOM 1057 C C . ARG A 1 128 ? -23.638 15.063 12.146 1.00 48.03 128 ARG A C 1
ATOM 1059 O O . ARG A 1 128 ? -22.967 15.542 11.227 1.00 48.03 128 ARG A O 1
ATOM 1066 N N . PRO A 1 129 ? -24.870 15.510 12.450 1.00 42.97 129 PRO A N 1
ATOM 1067 C CA . PRO A 1 129 ? -25.361 16.749 11.866 1.00 42.97 129 PRO A CA 1
ATOM 1068 C C . PRO A 1 129 ? -24.321 17.831 12.163 1.00 42.97 129 PRO A C 1
ATOM 1070 O O . PRO A 1 129 ? -23.866 17.951 13.305 1.00 42.97 129 PRO A O 1
ATOM 1073 N N . LYS A 1 130 ? -23.875 18.548 11.124 1.00 40.28 130 LYS A N 1
ATOM 1074 C CA . LYS A 1 130 ? -23.000 19.706 11.304 1.00 40.28 130 LYS A CA 1
ATOM 1075 C C . LYS A 1 130 ? -23.710 20.640 12.281 1.00 40.28 130 LYS A C 1
ATOM 1077 O O . LYS A 1 130 ? -24.784 21.145 11.973 1.00 40.28 130 LYS A O 1
ATOM 1082 N N . THR A 1 131 ? -23.143 20.832 13.464 1.00 38.22 131 THR A N 1
ATOM 1083 C CA . THR A 1 131 ? -23.417 22.037 14.239 1.00 38.22 131 THR A CA 1
ATOM 1084 C C . THR A 1 131 ? -22.758 23.166 13.464 1.00 38.22 131 THR A C 1
ATOM 1086 O O . THR A 1 131 ? -21.533 23.268 13.447 1.00 38.22 131 THR A O 1
ATOM 1089 N N . GLU A 1 132 ? -23.568 23.891 12.699 1.00 35.34 132 GLU A N 1
ATOM 1090 C CA . GLU A 1 132 ? -23.223 25.226 12.223 1.00 35.34 132 GLU A CA 1
ATOM 1091 C C . GLU A 1 132 ? -23.230 26.135 13.458 1.00 35.34 132 GLU A C 1
ATOM 1093 O O . GLU A 1 132 ? -24.229 26.169 14.182 1.00 35.34 132 GLU A O 1
ATOM 1098 N N . ASP A 1 133 ? -22.079 26.750 13.735 1.00 37.25 133 ASP 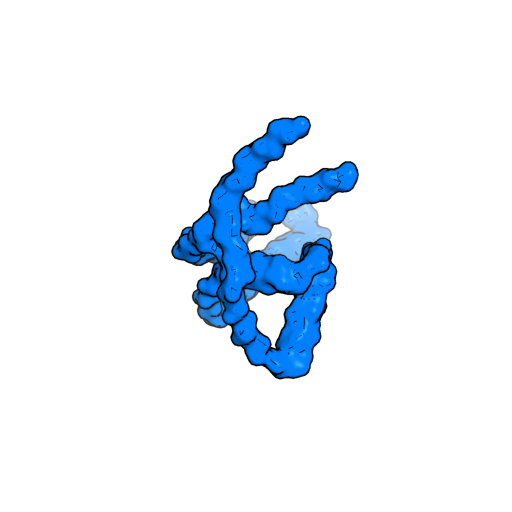A N 1
ATOM 1099 C CA . ASP A 1 133 ? -21.948 27.869 14.674 1.00 37.25 133 ASP A CA 1
ATOM 1100 C C . ASP A 1 133 ? -22.557 29.140 14.059 1.00 37.25 133 ASP A C 1
ATOM 1102 O O . ASP A 1 133 ? -22.396 29.331 12.827 1.00 37.25 133 ASP A O 1
#

Solvent-accessible surface area (backbone atoms only — not comparable to full-atom values): 8471 Å² total; per-residue (Å²): 134,87,79,76,83,75,73,91,71,80,74,90,78,80,84,84,88,80,89,71,57,74,68,57,49,51,53,52,48,54,53,41,64,74,63,73,60,95,41,69,69,56,48,52,49,48,49,67,57,67,54,76,89,74,89,74,56,69,66,58,56,51,51,50,51,53,53,50,50,51,39,54,51,52,50,50,51,50,51,53,46,29,74,74,66,76,54,83,54,75,65,57,56,48,50,50,53,50,38,52,48,55,53,50,54,52,51,51,52,51,51,51,58,59,66,68,52,71,76,56,83,82,66,77,85,71,64,71,80,81,81,78,129

Foldseek 3Di:
DDDDDDDPQDDPPDDDDDDDDPVVVVVLVVVVVVVPDPDSVLVVVCCVQQPQPQDDDPVLVVVLVVLLVVLVVLLVVQVVCCVVPVDHDPVSVVSNVVSVVVNVVSVVVVVVSVVVRPRRPDDPNSDDPDPDD